Protein AF-A0A1A8Y0I3-F1 (afdb_monomer_lite)

pLDDT: mean 88.33, std 12.03, range [46.91, 97.06]

Secondary structure (DSSP, 8-state):
--HHHHHHHHHHHHHHGGG--HHHHHHHHHHHHHHHHHHHHHH--

Sequence (45 aa):
MSRSNEWDAAHRLAGEIPTCTGPAKHRAISALLAKLLDLLRTGAS

Structure (mmCIF, N/CA/C/O backbone):
data_AF-A0A1A8Y0I3-F1
#
_entry.id   AF-A0A1A8Y0I3-F1
#
loop_
_atom_site.group_PDB
_atom_site.id
_atom_site.type_symbol
_atom_site.label_atom_id
_atom_site.label_alt_id
_atom_site.label_comp_id
_atom_site.label_asym_id
_atom_site.label_entity_id
_atom_site.label_seq_id
_atom_site.pdbx_PDB_ins_code
_atom_site.Cartn_x
_atom_site.Cartn_y
_atom_site.Cartn_z
_atom_site.occupancy
_atom_site.B_iso_or_equiv
_atom_site.auth_seq_id
_atom_site.auth_comp_id
_atom_site.auth_asym_id
_atom_site.auth_atom_id
_atom_s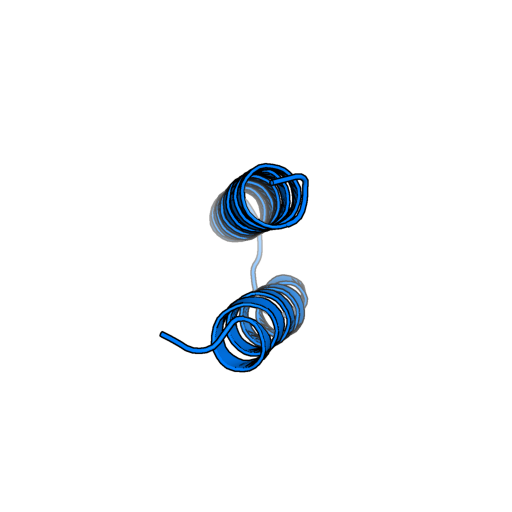ite.pdbx_PDB_model_num
ATOM 1 N N . MET A 1 1 ? 9.076 -13.517 -12.961 1.00 56.88 1 MET A N 1
ATOM 2 C CA . MET A 1 1 ? 7.797 -12.771 -12.939 1.00 56.88 1 MET A CA 1
ATOM 3 C C . MET A 1 1 ? 7.998 -11.472 -13.708 1.00 56.88 1 MET A C 1
ATOM 5 O O . MET A 1 1 ? 9.099 -10.939 -13.653 1.00 56.88 1 MET A O 1
ATOM 9 N N . SER A 1 2 ? 7.019 -11.016 -14.496 1.00 68.00 2 SER A N 1
ATOM 10 C CA . SER A 1 2 ? 7.154 -9.764 -15.264 1.00 68.00 2 SER A CA 1
ATOM 11 C C . SER A 1 2 ? 7.266 -8.565 -14.314 1.00 68.00 2 SER A C 1
ATOM 13 O O . SER A 1 2 ? 6.550 -8.536 -13.315 1.00 68.00 2 SER A O 1
ATOM 15 N N . ARG A 1 3 ? 8.117 -7.571 -14.622 1.00 66.62 3 ARG A N 1
ATOM 16 C CA . ARG A 1 3 ? 8.277 -6.347 -13.804 1.00 66.62 3 ARG A CA 1
ATOM 17 C C . ARG A 1 3 ? 6.940 -5.645 -13.544 1.00 66.62 3 ARG A C 1
ATOM 19 O O . ARG A 1 3 ? 6.747 -5.119 -12.454 1.00 66.62 3 ARG A O 1
ATOM 26 N N . SER A 1 4 ? 6.009 -5.677 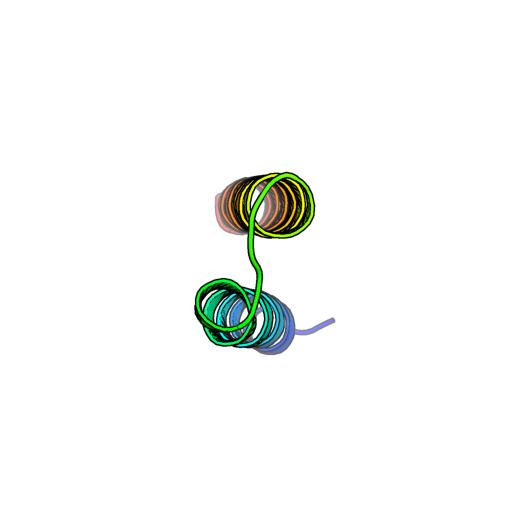-14.500 1.00 74.75 4 SER A N 1
ATOM 27 C CA . SER A 1 4 ? 4.664 -5.105 -14.338 1.00 74.75 4 SER A CA 1
ATOM 28 C C . SER A 1 4 ? 3.900 -5.731 -13.165 1.00 74.75 4 SER A C 1
ATOM 30 O O . SER A 1 4 ? 3.345 -5.004 -12.350 1.00 74.75 4 SER A O 1
ATOM 32 N N . ASN A 1 5 ? 3.983 -7.055 -12.987 1.00 83.69 5 ASN A N 1
ATOM 33 C CA . ASN A 1 5 ? 3.284 -7.748 -11.898 1.00 83.69 5 ASN A CA 1
ATOM 34 C C . ASN A 1 5 ? 3.811 -7.352 -10.508 1.00 83.69 5 ASN A C 1
ATOM 36 O O . ASN A 1 5 ? 3.068 -7.406 -9.526 1.00 83.69 5 ASN A O 1
ATOM 40 N N . GLU A 1 6 ? 5.088 -6.977 -10.406 1.00 87.38 6 GLU A N 1
ATOM 41 C CA . GLU A 1 6 ? 5.711 -6.591 -9.137 1.00 87.38 6 GLU A CA 1
ATOM 42 C C . GLU A 1 6 ? 5.317 -5.167 -8.716 1.00 87.38 6 GLU A C 1
ATOM 44 O O . GLU A 1 6 ? 5.029 -4.929 -7.540 1.00 87.38 6 GLU A O 1
ATOM 49 N N . TRP A 1 7 ? 5.223 -4.240 -9.675 1.00 90.00 7 TRP A N 1
ATOM 50 C CA . TRP A 1 7 ? 4.679 -2.900 -9.436 1.00 90.00 7 TRP A CA 1
ATOM 51 C C . TRP A 1 7 ? 3.183 -2.943 -9.094 1.00 90.00 7 TRP A C 1
ATOM 53 O O . TRP A 1 7 ? 2.755 -2.259 -8.164 1.00 90.00 7 TRP A O 1
ATOM 63 N N . ASP A 1 8 ? 2.406 -3.824 -9.732 1.00 92.31 8 ASP A N 1
ATOM 64 C CA . ASP A 1 8 ? 0.995 -4.052 -9.385 1.00 92.31 8 ASP A CA 1
ATOM 65 C C . ASP A 1 8 ? 0.825 -4.614 -7.964 1.00 92.31 8 ASP A C 1
ATOM 67 O O . ASP A 1 8 ? -0.128 -4.289 -7.248 1.00 92.31 8 ASP A O 1
ATOM 71 N N . ALA A 1 9 ? 1.754 -5.461 -7.512 1.00 90.94 9 ALA A N 1
ATOM 72 C CA . ALA A 1 9 ? 1.772 -5.952 -6.136 1.00 90.94 9 ALA A CA 1
ATOM 73 C C . ALA A 1 9 ? 2.061 -4.826 -5.127 1.00 90.94 9 ALA A C 1
ATOM 75 O O . ALA A 1 9 ? 1.390 -4.753 -4.097 1.00 90.94 9 ALA A O 1
ATOM 76 N N . ALA A 1 10 ? 3.001 -3.924 -5.432 1.00 93.25 10 ALA A N 1
ATOM 77 C CA . ALA A 1 10 ? 3.268 -2.748 -4.601 1.00 93.25 10 ALA A CA 1
ATOM 78 C C . ALA A 1 10 ? 2.057 -1.798 -4.549 1.00 93.25 10 ALA A C 1
ATOM 80 O O . ALA A 1 10 ? 1.703 -1.308 -3.476 1.00 93.25 10 ALA A O 1
ATOM 81 N N . HIS A 1 11 ? 1.371 -1.596 -5.678 1.00 93.81 11 HIS A N 1
ATOM 82 C CA . HIS A 1 11 ? 0.161 -0.776 -5.740 1.00 93.81 11 HIS A CA 1
ATOM 83 C C . HIS A 1 11 ? -0.976 -1.347 -4.877 1.00 93.81 11 HIS A C 1
ATOM 85 O O . HIS A 1 11 ? -1.607 -0.611 -4.118 1.00 93.81 11 HIS A O 1
ATOM 91 N N . ARG A 1 12 ? -1.201 -2.669 -4.915 1.00 93.19 12 ARG A N 1
ATOM 92 C CA . ARG A 1 12 ? -2.194 -3.329 -4.046 1.00 93.19 12 ARG A CA 1
ATOM 93 C C . ARG A 1 12 ? -1.861 -3.182 -2.563 1.00 93.19 12 ARG A C 1
ATOM 95 O O . ARG A 1 12 ? -2.732 -2.783 -1.798 1.00 93.19 12 ARG A O 1
ATOM 102 N N . LEU A 1 13 ? -0.603 -3.411 -2.177 1.00 92.50 13 LEU A N 1
ATOM 103 C CA . LEU A 1 13 ? -0.142 -3.211 -0.796 1.00 92.50 13 LEU A CA 1
ATOM 104 C C . LEU A 1 13 ? -0.389 -1.777 -0.310 1.00 92.50 13 LEU A C 1
ATOM 106 O O . LEU A 1 13 ? -0.833 -1.576 0.817 1.00 92.50 13 LEU A O 1
ATOM 110 N N . ALA A 1 14 ? -0.146 -0.776 -1.160 1.00 95.06 14 ALA A N 1
ATOM 111 C CA . ALA A 1 14 ? -0.417 0.619 -0.824 1.00 95.06 14 ALA A CA 1
ATOM 112 C C . ALA A 1 14 ? -1.913 0.887 -0.580 1.00 95.06 14 ALA A C 1
ATOM 114 O O . ALA A 1 14 ? -2.260 1.618 0.350 1.00 95.06 14 ALA A O 1
ATOM 115 N N . GLY A 1 15 ? -2.793 0.261 -1.369 1.00 95.44 15 GLY A N 1
ATOM 116 C CA . GLY A 1 15 ? -4.248 0.379 -1.237 1.00 95.44 15 GLY A CA 1
ATOM 117 C C . GLY A 1 15 ? -4.821 -0.188 0.067 1.00 95.44 15 GLY A C 1
ATOM 118 O O . GLY A 1 15 ? -5.877 0.255 0.510 1.00 95.44 15 GLY A O 1
ATOM 119 N N . GLU A 1 16 ? -4.122 -1.119 0.717 1.00 91.31 16 GLU A N 1
ATOM 120 C CA . GLU A 1 16 ? -4.560 -1.727 1.981 1.00 91.31 16 GLU A CA 1
ATOM 121 C C . GLU A 1 16 ? -4.184 -0.886 3.215 1.00 91.31 16 GLU A C 1
ATOM 123 O O . GLU A 1 16 ? -4.854 -0.958 4.249 1.00 91.31 16 GLU A O 1
ATOM 128 N N . ILE A 1 17 ? -3.162 -0.028 3.121 1.00 94.25 17 ILE A N 1
ATOM 129 C CA . ILE A 1 17 ? -2.653 0.782 4.245 1.00 94.25 17 ILE A CA 1
ATOM 130 C C . ILE A 1 17 ? -3.732 1.654 4.918 1.00 94.25 17 ILE A C 1
ATOM 132 O O . ILE A 1 17 ? -3.728 1.722 6.153 1.00 94.25 17 ILE A O 1
ATOM 136 N N . PRO A 1 18 ? -4.658 2.317 4.192 1.00 94.88 18 PRO A N 1
ATOM 137 C CA . PRO A 1 18 ? -5.724 3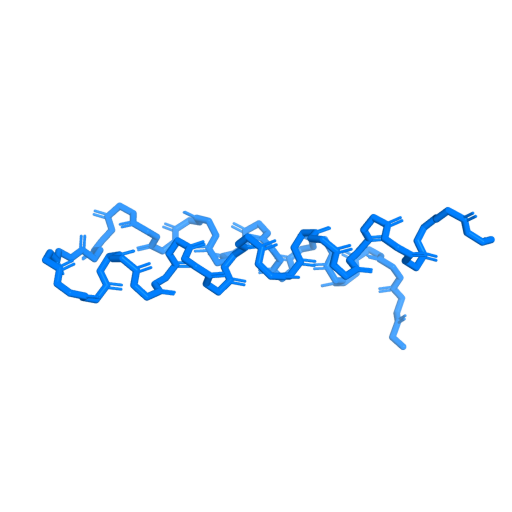.106 4.813 1.00 94.88 18 PRO A CA 1
ATOM 138 C C . PRO A 1 18 ? -6.664 2.289 5.708 1.00 94.88 18 PRO A C 1
ATOM 140 O O . PRO A 1 18 ? -7.245 2.850 6.633 1.00 94.88 18 PRO A O 1
ATOM 143 N N . THR A 1 19 ? -6.792 0.980 5.464 1.00 94.00 19 THR A N 1
ATOM 144 C CA . THR A 1 19 ? -7.657 0.077 6.248 1.00 94.00 19 THR A CA 1
ATOM 145 C C . THR A 1 19 ? -6.982 -0.445 7.519 1.00 94.00 19 THR A C 1
ATOM 147 O O . THR A 1 19 ? -7.642 -0.970 8.413 1.00 94.00 19 THR A O 1
ATOM 150 N N . CYS A 1 20 ? -5.664 -0.275 7.629 1.00 93.38 20 CYS A N 1
ATOM 151 C CA . CYS A 1 20 ? -4.874 -0.721 8.766 1.00 93.38 20 CYS A CA 1
ATOM 152 C C . CYS A 1 20 ? -4.765 0.370 9.842 1.00 93.38 20 CYS A C 1
ATOM 154 O O . CYS A 1 20 ? -4.669 1.564 9.549 1.00 93.38 20 CYS A O 1
ATOM 156 N N . THR A 1 21 ? -4.666 -0.036 11.109 1.00 93.12 21 THR A N 1
ATOM 157 C CA . THR A 1 21 ? -4.458 0.872 12.248 1.00 93.12 21 THR A CA 1
ATOM 158 C C . THR A 1 21 ? -3.316 0.392 13.147 1.00 93.12 21 THR A C 1
ATOM 160 O O . THR A 1 21 ? -2.901 -0.770 13.104 1.00 93.12 21 THR A O 1
ATOM 163 N N . GLY A 1 22 ? -2.752 1.313 13.935 1.00 93.19 22 GLY A N 1
ATOM 164 C CA . GLY A 1 22 ? -1.746 1.002 14.953 1.00 93.19 22 GLY A CA 1
ATOM 165 C C . GLY A 1 22 ? -0.540 0.199 14.421 1.00 93.19 22 GLY A C 1
ATOM 166 O O . GLY A 1 22 ? -0.003 0.524 13.357 1.00 93.19 22 GLY A O 1
ATOM 167 N N . PRO A 1 23 ? -0.099 -0.858 15.130 1.00 95.25 23 PRO A N 1
ATOM 168 C CA . PRO A 1 23 ? 1.050 -1.671 14.720 1.00 95.25 23 PRO A CA 1
ATOM 169 C C . PRO A 1 23 ? 0.900 -2.329 13.342 1.00 95.25 23 PRO A C 1
ATOM 171 O O . PRO A 1 23 ? 1.896 -2.509 12.641 1.00 95.25 23 PRO A O 1
ATOM 174 N N . ALA A 1 24 ? -0.327 -2.670 12.931 1.00 93.00 24 ALA A N 1
ATOM 175 C CA . ALA A 1 24 ? -0.582 -3.270 11.622 1.00 93.00 24 ALA A CA 1
ATOM 176 C C . ALA A 1 24 ? -0.294 -2.275 10.490 1.00 93.00 24 ALA A C 1
ATOM 178 O O . ALA A 1 24 ? 0.348 -2.634 9.504 1.00 93.00 24 ALA A O 1
ATOM 179 N N . LYS A 1 25 ? -0.668 -1.001 10.675 1.00 94.88 25 LYS A N 1
ATOM 180 C CA . LYS A 1 25 ? -0.371 0.066 9.711 1.00 94.88 25 LYS A CA 1
ATOM 181 C C . LYS A 1 25 ? 1.132 0.267 9.535 1.00 94.88 25 LYS A C 1
ATOM 183 O O . LYS A 1 25 ? 1.604 0.348 8.405 1.00 94.88 25 LYS A O 1
ATOM 188 N N . HIS A 1 26 ? 1.890 0.286 10.634 1.00 96.06 26 HIS A N 1
ATOM 189 C CA . HIS A 1 26 ? 3.350 0.379 10.560 1.00 96.06 26 HIS A CA 1
ATOM 190 C C . HIS A 1 26 ? 3.963 -0.787 9.780 1.00 96.06 26 HIS A C 1
ATOM 192 O O . HIS A 1 26 ? 4.768 -0.550 8.886 1.00 96.06 26 HIS A O 1
ATOM 198 N N . ARG A 1 27 ? 3.548 -2.031 10.052 1.00 95.56 27 ARG A N 1
ATOM 199 C CA . ARG A 1 27 ? 4.052 -3.206 9.321 1.00 95.56 27 ARG A CA 1
ATOM 200 C C . ARG A 1 27 ? 3.729 -3.147 7.829 1.00 95.56 27 ARG A C 1
ATOM 202 O O . ARG A 1 27 ? 4.605 -3.445 7.024 1.00 95.56 27 ARG A O 1
ATOM 209 N N . ALA A 1 28 ? 2.513 -2.734 7.466 1.00 95.19 28 ALA A N 1
ATOM 210 C CA . ALA A 1 28 ? 2.106 -2.587 6.069 1.00 95.19 28 ALA A CA 1
ATOM 211 C C . ALA A 1 28 ? 2.953 -1.531 5.336 1.00 95.19 28 ALA A C 1
ATOM 213 O O . ALA A 1 28 ? 3.441 -1.784 4.236 1.00 95.19 28 ALA A O 1
ATOM 214 N N . ILE A 1 29 ? 3.215 -0.386 5.981 1.00 95.69 29 ILE A N 1
ATOM 215 C CA . ILE A 1 29 ? 4.104 0.655 5.443 1.00 95.69 29 ILE A CA 1
ATOM 216 C C . ILE A 1 29 ? 5.534 0.122 5.280 1.00 95.69 29 ILE A C 1
ATOM 218 O O . ILE A 1 29 ? 6.129 0.295 4.219 1.00 95.69 29 ILE A O 1
ATOM 222 N N . SER A 1 30 ? 6.089 -0.554 6.291 1.00 97.06 30 SER A N 1
ATOM 223 C CA . SER A 1 30 ? 7.441 -1.126 6.213 1.00 97.06 30 SER A CA 1
ATOM 224 C C . SER A 1 30 ? 7.569 -2.175 5.104 1.00 97.06 30 SER A C 1
ATOM 226 O O . SER A 1 30 ? 8.570 -2.186 4.389 1.00 97.06 30 SER A O 1
ATOM 228 N N . ALA A 1 31 ? 6.555 -3.026 4.925 1.00 95.56 31 ALA A N 1
ATOM 229 C CA . ALA A 1 31 ? 6.525 -4.029 3.864 1.00 95.56 31 ALA A CA 1
ATOM 230 C C . ALA A 1 31 ? 6.475 -3.386 2.469 1.00 95.56 31 ALA A C 1
ATOM 232 O O . ALA A 1 31 ? 7.222 -3.794 1.578 1.00 95.56 31 ALA A O 1
ATOM 233 N N . LEU A 1 32 ? 5.652 -2.345 2.291 1.00 96.75 32 LEU A N 1
ATOM 234 C CA . LEU A 1 32 ? 5.615 -1.573 1.050 1.00 96.75 32 LEU A CA 1
ATOM 235 C C . LEU A 1 32 ? 6.974 -0.925 0.758 1.00 96.75 32 LEU A C 1
ATOM 237 O O . LEU A 1 32 ? 7.466 -1.017 -0.364 1.00 96.75 32 LEU A O 1
ATOM 241 N N . LEU A 1 33 ? 7.608 -0.319 1.765 1.00 97.06 33 LEU A N 1
ATOM 242 C CA . LEU A 1 33 ? 8.911 0.326 1.603 1.00 97.06 33 LEU A CA 1
ATOM 243 C C . LEU A 1 33 ? 9.980 -0.675 1.140 1.00 97.06 33 LEU A C 1
ATOM 245 O O . LEU A 1 33 ? 10.708 -0.409 0.187 1.00 97.06 33 LEU A O 1
ATOM 249 N N . ALA A 1 34 ? 10.034 -1.853 1.769 1.00 96.25 34 ALA A N 1
ATOM 250 C CA . ALA A 1 34 ? 10.955 -2.918 1.383 1.00 96.25 34 ALA A CA 1
ATOM 251 C C . ALA A 1 34 ? 10.718 -3.392 -0.062 1.00 96.25 34 ALA A C 1
ATOM 253 O O . ALA A 1 34 ? 11.674 -3.554 -0.821 1.00 96.25 34 ALA A O 1
ATOM 254 N N . LYS A 1 35 ? 9.450 -3.551 -0.467 1.00 93.44 35 LYS A N 1
ATOM 255 C CA . LYS A 1 35 ? 9.065 -3.939 -1.833 1.00 93.44 35 LYS A CA 1
ATOM 256 C C . LYS A 1 35 ? 9.531 -2.910 -2.867 1.00 93.44 35 LYS A C 1
ATOM 258 O O . LYS A 1 35 ? 10.092 -3.285 -3.892 1.00 93.44 35 LYS A O 1
ATOM 263 N N . LEU A 1 36 ? 9.324 -1.622 -2.592 1.00 94.81 36 LEU A N 1
ATOM 264 C CA . LEU A 1 36 ? 9.738 -0.535 -3.483 1.00 94.81 36 LEU A CA 1
ATOM 265 C C . LEU A 1 36 ? 11.262 -0.459 -3.620 1.00 94.81 36 LEU A C 1
ATOM 267 O O . LEU A 1 36 ? 11.765 -0.288 -4.727 1.00 94.81 36 LEU A O 1
ATOM 271 N N . LEU A 1 37 ? 12.002 -0.631 -2.522 1.00 95.19 37 LEU A N 1
ATOM 272 C CA . LEU A 1 37 ? 13.466 -0.656 -2.555 1.00 95.19 37 LEU A CA 1
ATOM 273 C C . LEU A 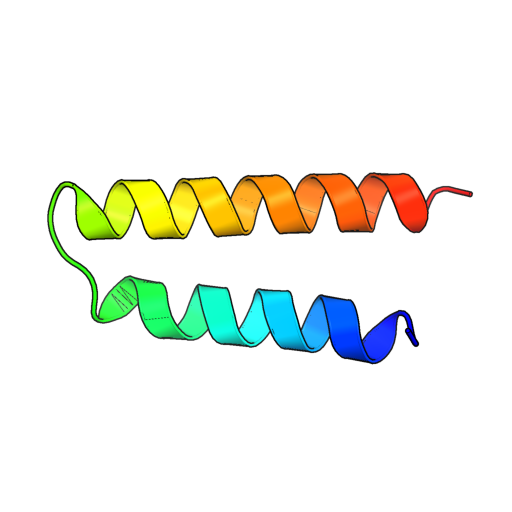1 37 ? 14.000 -1.815 -3.406 1.00 95.19 37 LEU A C 1
ATOM 275 O O . LEU A 1 37 ? 14.933 -1.624 -4.185 1.00 95.19 37 LEU A O 1
ATOM 279 N N . ASP A 1 38 ? 13.398 -3.000 -3.301 1.00 92.94 38 ASP A N 1
ATOM 280 C CA . ASP A 1 38 ? 13.804 -4.155 -4.106 1.00 92.94 38 ASP A CA 1
ATOM 281 C C . ASP A 1 38 ? 13.475 -3.971 -5.600 1.00 92.94 38 ASP A C 1
ATOM 283 O O . ASP A 1 38 ? 14.301 -4.264 -6.469 1.00 92.94 38 ASP A O 1
ATOM 287 N N . LEU A 1 39 ? 12.317 -3.380 -5.910 1.00 90.94 39 LEU A N 1
ATOM 288 C CA . LEU A 1 39 ? 11.930 -3.006 -7.274 1.00 90.94 39 LEU A CA 1
ATOM 289 C C . LEU A 1 39 ? 12.887 -1.988 -7.902 1.00 90.94 39 LEU A C 1
ATOM 291 O O . LEU A 1 39 ? 13.288 -2.140 -9.055 1.00 90.94 39 LEU A O 1
ATOM 295 N N . LEU A 1 40 ? 13.286 -0.964 -7.146 1.00 89.75 40 LEU A N 1
ATOM 296 C CA . LEU A 1 40 ? 14.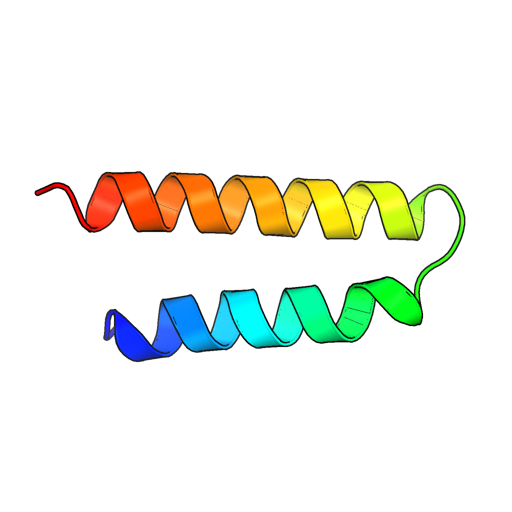252 0.032 -7.612 1.00 89.75 40 LEU A CA 1
ATOM 297 C C . LEU A 1 40 ? 15.629 -0.596 -7.849 1.00 89.75 40 LEU A C 1
ATOM 299 O O . LEU A 1 40 ? 16.280 -0.296 -8.847 1.00 89.75 40 LEU A O 1
ATOM 303 N N . ARG A 1 41 ? 16.050 -1.514 -6.973 1.00 90.06 41 ARG A N 1
ATOM 304 C CA . ARG A 1 41 ? 17.329 -2.218 -7.106 1.00 90.06 41 ARG A CA 1
ATOM 305 C C . ARG A 1 41 ? 17.372 -3.135 -8.328 1.00 90.06 41 ARG A C 1
ATOM 307 O O . ARG A 1 41 ? 18.394 -3.199 -8.998 1.00 90.06 41 ARG A O 1
ATOM 314 N N . THR A 1 42 ? 16.272 -3.818 -8.630 1.00 81.06 42 THR A N 1
ATOM 315 C CA . THR A 1 42 ? 16.158 -4.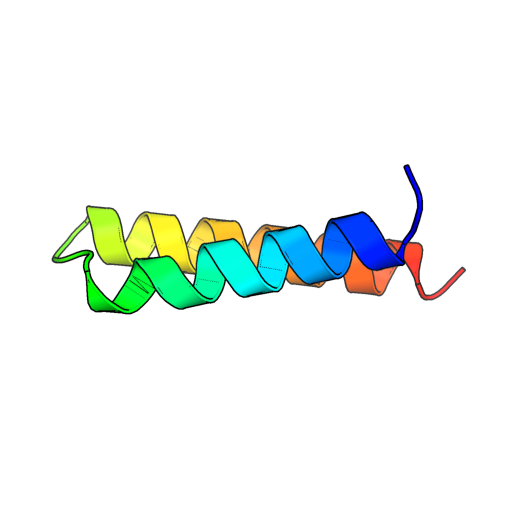721 -9.791 1.00 81.06 42 THR A CA 1
ATOM 316 C C . THR A 1 42 ? 15.856 -3.992 -11.104 1.00 81.06 42 THR A C 1
ATOM 318 O O . THR A 1 42 ? 16.114 -4.533 -12.178 1.00 81.06 42 THR A O 1
ATOM 321 N N . GLY A 1 43 ? 15.322 -2.768 -11.041 1.00 65.00 43 GLY A N 1
ATOM 322 C CA . GLY A 1 43 ? 15.106 -1.894 -12.197 1.00 65.00 43 GLY A CA 1
ATOM 323 C C . GLY A 1 43 ? 16.340 -1.095 -12.633 1.00 65.00 43 GLY A C 1
ATOM 324 O O . GLY A 1 43 ? 16.377 -0.644 -13.773 1.00 65.00 43 GLY A O 1
ATOM 325 N N . ALA A 1 44 ? 17.335 -0.935 -11.755 1.00 58.28 44 ALA A N 1
ATOM 326 C CA . ALA A 1 44 ? 18.589 -0.222 -12.021 1.00 58.28 44 ALA A CA 1
ATOM 327 C C . ALA A 1 44 ? 19.683 -1.088 -12.689 1.00 58.28 44 ALA A C 1
ATOM 329 O O . ALA A 1 44 ? 20.828 -0.648 -12.787 1.00 58.28 44 ALA A O 1
ATOM 330 N N . SER A 1 45 ? 19.346 -2.317 -13.103 1.00 46.91 45 SER A N 1
ATOM 331 C CA . SER A 1 45 ? 20.219 -3.259 -13.827 1.00 46.91 45 SER A CA 1
ATOM 332 C C . SER A 1 45 ? 19.782 -3.443 -15.277 1.00 46.91 45 SER A C 1
ATOM 334 O O . SER A 1 45 ? 18.551 -3.523 -15.523 1.00 46.91 45 SER A O 1
#

Foldseek 3Di:
DDLVVLVVVLVVLVVCLVVDDDPRNVVSVVVSVVSVVVSVVVVVD

Organism: NCBI:txid1860102

Radius of gyration: 11.45 Å; chains: 1; bounding box: 28×16×30 Å